Protein AF-A0A6B3HFA3-F1 (afdb_monomer_lite)

Foldseek 3Di:
DLVVVLVVLVVVLVVLLVVLVCCLVPNDPLLNVLSVQLNVLSVQLNVLSVVLSVCVVVVNPPCVVVSVVSNVVSVVSNVVSVVSSVCSVCVVVVNND

Radius of gyration: 15.76 Å; chains: 1; bounding box: 31×23×50 Å

Sequence (97 aa):
DLDEKTGRFVTLAREVHRACEIVILEGPESVAGAAEHIAGASSDLSHVMRRMAENARTGDTTGRTEDMALAAERERTLYQAVKDFRLAARRTLGKAT

Structure (mmCIF, N/CA/C/O backbone):
data_AF-A0A6B3HFA3-F1
#
_entry.id   AF-A0A6B3HFA3-F1
#
loop_
_atom_site.group_PDB
_atom_site.id
_atom_site.type_symbol
_atom_site.label_atom_id
_atom_site.label_alt_id
_atom_site.label_comp_id
_atom_site.label_asym_id
_atom_site.label_entity_id
_atom_site.label_seq_id
_atom_site.pdbx_PDB_ins_code
_atom_site.Cartn_x
_atom_site.Cartn_y
_atom_site.Cartn_z
_atom_site.occupancy
_atom_site.B_iso_or_equiv
_atom_site.auth_seq_id
_atom_site.auth_comp_id
_atom_site.auth_asym_id
_atom_site.auth_atom_id
_atom_site.pdbx_PDB_model_num
ATOM 1 N N . ASP A 1 1 ? 13.801 -14.863 -12.174 1.00 81.75 1 ASP A N 1
ATOM 2 C CA . ASP A 1 1 ? 13.317 -14.124 -13.358 1.00 81.75 1 ASP A CA 1
ATOM 3 C C . ASP A 1 1 ? 12.605 -12.827 -12.931 1.00 81.75 1 ASP A C 1
ATOM 5 O O . ASP A 1 1 ? 12.136 -12.770 -11.793 1.00 81.75 1 ASP A O 1
ATOM 9 N N . LEU A 1 2 ? 12.575 -11.769 -13.751 1.00 77.88 2 LEU A N 1
ATOM 10 C CA . LEU A 1 2 ? 11.866 -10.510 -13.438 1.00 77.88 2 LEU A CA 1
ATOM 11 C C . LEU A 1 2 ? 10.355 -10.751 -13.312 1.00 77.88 2 LEU A C 1
ATOM 13 O O . LEU A 1 2 ? 9.716 -10.219 -12.400 1.00 77.88 2 LEU A O 1
ATOM 17 N N . ASP A 1 3 ? 9.809 -11.611 -14.167 1.00 78.06 3 ASP A N 1
ATOM 18 C CA . ASP A 1 3 ? 8.386 -11.944 -14.169 1.00 78.06 3 ASP A CA 1
ATOM 19 C C . ASP A 1 3 ? 7.982 -12.726 -12.916 1.00 78.06 3 ASP A C 1
ATOM 21 O O . ASP A 1 3 ? 6.973 -12.421 -12.288 1.00 78.06 3 ASP A O 1
ATOM 25 N N . GLU A 1 4 ? 8.824 -13.650 -12.455 1.00 85.62 4 GLU A N 1
ATOM 26 C CA . GLU A 1 4 ? 8.620 -14.376 -11.196 1.00 85.62 4 GLU A CA 1
ATOM 27 C C . GLU A 1 4 ? 8.612 -13.429 -9.980 1.00 85.62 4 GLU A C 1
ATOM 29 O O . GLU A 1 4 ? 7.780 -13.553 -9.078 1.00 85.62 4 GLU A O 1
ATOM 34 N N . LYS A 1 5 ? 9.532 -12.454 -9.935 1.00 84.06 5 LYS A N 1
ATOM 35 C CA . LYS A 1 5 ? 9.573 -11.448 -8.858 1.00 84.06 5 LYS A CA 1
ATOM 36 C C . LYS A 1 5 ? 8.347 -10.534 -8.898 1.00 84.06 5 LYS A C 1
ATOM 38 O O . LYS A 1 5 ? 7.753 -10.290 -7.850 1.00 84.06 5 LYS A O 1
ATOM 43 N N . THR A 1 6 ? 7.944 -10.095 -10.088 1.00 82.38 6 THR A N 1
ATOM 44 C CA . THR A 1 6 ? 6.728 -9.294 -10.300 1.00 82.38 6 THR A CA 1
ATOM 45 C C . THR A 1 6 ? 5.477 -10.070 -9.889 1.00 82.38 6 THR A C 1
ATOM 47 O O . THR A 1 6 ? 4.637 -9.544 -9.163 1.00 82.38 6 THR A O 1
ATOM 50 N N . GLY A 1 7 ? 5.379 -11.345 -10.274 1.00 81.19 7 GLY A N 1
ATOM 51 C CA . GLY A 1 7 ? 4.280 -12.231 -9.896 1.00 81.19 7 GLY A CA 1
ATOM 52 C C . GLY A 1 7 ? 4.171 -12.400 -8.382 1.00 81.19 7 GLY A C 1
ATOM 53 O O . GLY A 1 7 ? 3.095 -12.198 -7.821 1.00 81.19 7 GLY A O 1
ATOM 54 N N . ARG A 1 8 ? 5.292 -12.671 -7.696 1.00 87.56 8 ARG A N 1
ATOM 55 C CA . ARG A 1 8 ? 5.327 -12.733 -6.222 1.00 87.56 8 ARG A CA 1
ATOM 56 C C . ARG A 1 8 ? 4.867 -11.432 -5.575 1.00 87.56 8 ARG A C 1
ATOM 58 O O . ARG A 1 8 ? 4.069 -11.472 -4.645 1.00 87.56 8 ARG A O 1
ATOM 65 N N . PHE A 1 9 ? 5.345 -10.293 -6.069 1.00 86.75 9 PHE A N 1
ATOM 66 C CA . PHE A 1 9 ? 4.946 -8.989 -5.550 1.00 86.75 9 PHE A CA 1
ATOM 67 C C . PHE A 1 9 ? 3.430 -8.760 -5.693 1.00 86.75 9 PHE A C 1
ATOM 69 O O . PHE A 1 9 ? 2.773 -8.374 -4.729 1.00 86.75 9 PHE A O 1
ATOM 76 N N . VAL A 1 10 ? 2.851 -9.059 -6.861 1.00 83.62 10 VAL A N 1
ATOM 77 C CA . VAL A 1 10 ? 1.404 -8.913 -7.099 1.00 83.62 10 VAL A CA 1
ATOM 78 C C . VAL A 1 10 ? 0.588 -9.824 -6.181 1.00 83.62 10 VAL A C 1
ATOM 80 O O . VAL A 1 10 ? -0.446 -9.398 -5.665 1.00 83.62 10 VAL A O 1
ATOM 83 N N . THR A 1 11 ? 1.038 -11.058 -5.953 1.00 88.50 11 THR A N 1
ATOM 84 C CA . THR A 1 11 ? 0.387 -11.976 -5.008 1.00 88.50 11 THR A CA 1
ATOM 85 C C . THR A 1 11 ? 0.388 -11.407 -3.592 1.00 88.50 11 THR A C 1
ATOM 87 O O . THR A 1 11 ? -0.670 -11.352 -2.968 1.00 88.50 11 THR A O 1
ATOM 90 N N . LEU A 1 12 ? 1.533 -10.906 -3.119 1.00 88.75 12 LEU A N 1
ATOM 91 C CA . LEU A 1 12 ? 1.650 -10.296 -1.792 1.00 88.75 12 LEU A CA 1
ATOM 92 C C . LEU A 1 12 ? 0.764 -9.052 -1.648 1.00 88.75 12 LEU A C 1
ATOM 94 O O . LEU A 1 12 ? 0.077 -8.905 -0.641 1.00 88.75 12 LEU A O 1
ATOM 98 N N . ALA A 1 13 ? 0.708 -8.185 -2.663 1.00 85.81 13 ALA A N 1
ATOM 99 C CA . ALA A 1 13 ? -0.177 -7.018 -2.648 1.00 85.81 13 ALA A CA 1
ATOM 100 C C . ALA A 1 13 ? -1.657 -7.424 -2.511 1.00 85.81 13 ALA A C 1
ATOM 102 O O . ALA A 1 13 ? -2.388 -6.859 -1.701 1.00 85.81 13 ALA A O 1
ATOM 103 N N . ARG A 1 14 ? -2.089 -8.472 -3.226 1.00 86.81 14 ARG A N 1
ATOM 104 C CA . ARG A 1 14 ? -3.454 -9.016 -3.103 1.00 86.81 14 ARG A CA 1
ATOM 105 C C . ARG A 1 14 ? -3.732 -9.623 -1.730 1.00 86.81 14 ARG A C 1
ATOM 107 O O . ARG A 1 14 ? -4.871 -9.603 -1.274 1.00 86.81 14 ARG A O 1
ATOM 114 N N . GLU A 1 15 ? -2.740 -10.231 -1.091 1.00 90.94 15 GLU A N 1
ATOM 115 C CA . GLU A 1 15 ? -2.875 -10.735 0.281 1.00 90.94 15 GLU A CA 1
ATOM 116 C C . GLU A 1 15 ? -3.018 -9.593 1.286 1.00 90.94 15 GLU A C 1
ATOM 118 O O . GLU A 1 15 ? -3.897 -9.661 2.142 1.00 90.94 15 GLU A O 1
ATOM 123 N N . VAL A 1 16 ? -2.241 -8.516 1.129 1.00 87.56 16 VAL A N 1
ATOM 124 C CA . VAL A 1 16 ? -2.395 -7.291 1.927 1.00 87.56 16 VAL A CA 1
ATOM 125 C C . VAL A 1 16 ? -3.795 -6.708 1.755 1.00 87.56 16 VAL A C 1
ATOM 127 O O . VAL A 1 16 ? -4.460 -6.448 2.752 1.00 87.56 16 VAL A O 1
ATOM 130 N N . HIS A 1 17 ? -4.280 -6.563 0.518 1.00 87.44 17 HIS A N 1
ATOM 131 C CA . HIS A 1 17 ? -5.631 -6.052 0.257 1.00 87.44 17 HIS A CA 1
ATOM 132 C C . HIS A 1 17 ? -6.717 -6.911 0.904 1.00 87.44 17 HIS A C 1
ATOM 134 O O . HIS A 1 17 ? -7.578 -6.365 1.585 1.00 87.44 17 HIS A O 1
ATOM 140 N N . ARG A 1 18 ? -6.629 -8.242 0.791 1.00 88.69 18 ARG A N 1
ATOM 141 C CA . ARG A 1 18 ? -7.579 -9.160 1.443 1.00 88.69 18 ARG A CA 1
ATOM 142 C C . ARG A 1 18 ? -7.540 -9.074 2.968 1.00 88.69 18 ARG A C 1
ATOM 144 O O . ARG A 1 18 ? -8.582 -9.110 3.612 1.00 88.69 18 ARG A O 1
ATOM 151 N N . ALA A 1 19 ? -6.351 -8.956 3.556 1.00 87.56 19 ALA A N 1
ATOM 152 C CA . ALA A 1 19 ? -6.219 -8.784 4.999 1.00 87.56 19 ALA A CA 1
ATOM 153 C C . ALA A 1 19 ? -6.814 -7.445 5.462 1.00 87.56 19 ALA A C 1
ATOM 155 O O . ALA A 1 19 ? -7.508 -7.402 6.477 1.00 87.56 19 ALA A O 1
ATOM 156 N N . CYS A 1 20 ? -6.578 -6.368 4.706 1.00 88.81 20 CYS A N 1
ATOM 157 C CA . CYS A 1 20 ? -7.173 -5.064 4.971 1.00 88.81 20 CYS A CA 1
ATOM 158 C C . CYS A 1 20 ? -8.699 -5.102 4.858 1.00 88.81 20 CYS A C 1
ATOM 160 O O . CYS A 1 20 ? -9.348 -4.597 5.761 1.00 88.81 20 CYS A O 1
ATOM 162 N N . GLU A 1 21 ? -9.274 -5.730 3.827 1.00 91.00 21 GLU A N 1
ATOM 163 C CA . GLU A 1 21 ? -10.734 -5.840 3.659 1.00 91.00 21 GLU A CA 1
ATOM 164 C C . GLU A 1 21 ? -11.424 -6.410 4.902 1.00 91.00 21 GLU A C 1
ATOM 166 O O . GLU A 1 21 ? -12.406 -5.841 5.367 1.00 91.00 21 GLU A O 1
ATOM 171 N N . ILE A 1 22 ? -10.881 -7.481 5.489 1.00 88.50 22 ILE A N 1
ATOM 172 C CA . ILE A 1 22 ? -11.442 -8.078 6.712 1.00 88.50 22 ILE A CA 1
ATOM 173 C C . ILE A 1 22 ? -11.469 -7.053 7.851 1.00 88.50 22 ILE A C 1
ATOM 175 O O . ILE A 1 22 ? -12.468 -6.919 8.551 1.00 88.50 22 ILE A O 1
ATOM 179 N N . VAL A 1 23 ? -10.374 -6.316 8.043 1.00 88.44 23 VAL A N 1
ATOM 180 C CA . VAL A 1 23 ? -10.269 -5.331 9.127 1.00 88.44 23 VAL A CA 1
ATOM 181 C C . VAL A 1 23 ? -11.104 -4.080 8.847 1.00 88.44 23 VAL A C 1
ATOM 183 O O . VAL A 1 23 ? -11.600 -3.468 9.785 1.00 88.44 23 VAL A O 1
ATOM 186 N N . ILE A 1 24 ? -11.279 -3.705 7.583 1.00 88.06 24 ILE A N 1
ATOM 187 C CA . ILE A 1 24 ? -12.131 -2.584 7.177 1.00 88.06 24 ILE A CA 1
ATOM 188 C C . ILE A 1 24 ? -13.604 -2.907 7.456 1.00 88.06 24 ILE A C 1
ATOM 190 O O . ILE A 1 24 ? -14.324 -2.053 7.958 1.00 88.06 24 ILE A O 1
ATOM 194 N N . LEU A 1 25 ? -14.044 -4.134 7.160 1.00 90.56 25 LEU A N 1
ATOM 195 C CA . LEU A 1 25 ? -15.443 -4.542 7.317 1.00 90.56 25 LEU A CA 1
ATOM 196 C C . LEU A 1 25 ? -15.819 -4.874 8.765 1.00 90.56 25 LEU A C 1
ATOM 198 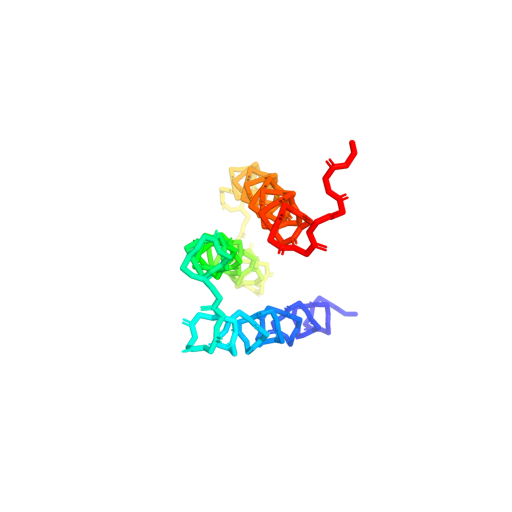O O . LEU A 1 25 ? -16.905 -4.520 9.212 1.00 90.56 25 LEU A O 1
ATOM 202 N N . GLU A 1 26 ? -14.929 -5.547 9.494 1.00 90.62 26 GLU A N 1
ATOM 203 C CA . GLU A 1 26 ? -15.251 -6.151 10.797 1.00 90.62 26 GLU A CA 1
ATOM 204 C C . GLU A 1 26 ? -14.483 -5.511 11.964 1.00 90.62 26 GLU A C 1
ATOM 206 O O . GLU A 1 26 ? -14.683 -5.851 13.133 1.00 90.62 26 GLU A O 1
ATOM 211 N N . GLY A 1 27 ? -13.529 -4.629 11.662 1.00 89.31 27 GLY A N 1
ATOM 212 C CA . GLY A 1 27 ? -12.628 -4.061 12.649 1.00 89.31 27 GLY A CA 1
ATOM 213 C C . GLY A 1 27 ? -13.186 -2.821 13.351 1.00 89.31 27 GLY A C 1
ATOM 214 O O . GLY A 1 27 ? -14.093 -2.150 12.863 1.00 89.31 27 GLY A O 1
ATOM 215 N N . PRO A 1 28 ? -12.599 -2.455 14.501 1.00 91.81 28 PRO A N 1
ATOM 216 C CA . PRO A 1 28 ? -12.854 -1.166 15.136 1.00 91.81 28 PRO A CA 1
ATOM 217 C C . PRO A 1 28 ? -12.510 -0.012 14.185 1.00 91.81 28 PRO A C 1
ATOM 219 O O . PRO A 1 28 ? -11.472 -0.064 13.526 1.00 91.81 28 PRO A O 1
ATOM 222 N N . GLU A 1 29 ? -13.312 1.056 14.179 1.00 89.44 29 GLU A N 1
ATOM 223 C CA . GLU A 1 29 ? -13.178 2.203 13.257 1.00 89.44 29 GLU A CA 1
ATOM 224 C C . GLU A 1 29 ? -11.751 2.782 13.211 1.00 89.44 29 GLU A C 1
ATOM 226 O O . GLU A 1 29 ? -11.195 3.036 12.143 1.00 89.44 29 GLU A O 1
ATOM 231 N N . SER A 1 30 ? -11.100 2.898 14.374 1.00 86.06 30 SER A N 1
ATOM 232 C CA . SER A 1 30 ? -9.720 3.388 14.493 1.00 86.06 30 SER A CA 1
ATOM 233 C C . SER A 1 30 ? -8.681 2.511 13.783 1.00 86.06 30 SER A C 1
ATOM 235 O O . SER A 1 30 ? -7.617 2.997 13.398 1.00 86.06 30 SER A O 1
ATOM 237 N N . VAL A 1 31 ? -8.968 1.219 13.625 1.00 92.38 31 VAL A N 1
ATOM 238 C CA . VAL A 1 31 ? -8.112 0.238 12.950 1.00 92.38 31 VAL A CA 1
ATOM 239 C C . VAL A 1 31 ? -8.517 0.100 11.479 1.00 92.38 31 VAL A C 1
ATOM 241 O O . VAL A 1 31 ? -7.635 -0.026 10.631 1.00 92.38 31 VAL A O 1
ATOM 244 N N . ALA A 1 32 ? -9.815 0.192 11.172 1.00 92.69 32 ALA A N 1
ATOM 245 C CA . ALA A 1 32 ? -10.351 0.188 9.813 1.00 92.69 32 ALA A CA 1
ATOM 246 C C . ALA A 1 32 ? -9.775 1.341 8.975 1.00 92.69 32 ALA A C 1
ATOM 248 O O . ALA A 1 32 ? -9.176 1.087 7.933 1.00 92.69 32 ALA A O 1
ATOM 249 N N . GLY A 1 33 ? -9.807 2.583 9.477 1.00 90.69 33 GLY A N 1
ATOM 250 C CA . GLY A 1 33 ? -9.221 3.725 8.758 1.00 90.69 33 GLY A CA 1
ATOM 251 C C . GLY A 1 33 ? -7.713 3.571 8.507 1.00 90.69 33 GLY A C 1
ATOM 252 O O . GLY A 1 33 ? -7.203 3.885 7.433 1.00 90.69 33 GLY A O 1
ATOM 253 N N . ALA A 1 34 ? -6.976 2.989 9.459 1.00 93.31 34 ALA A N 1
ATOM 254 C CA . ALA A 1 34 ? -5.559 2.692 9.252 1.00 93.31 34 ALA A CA 1
ATOM 255 C C . ALA A 1 34 ? -5.331 1.559 8.226 1.00 93.31 34 ALA A C 1
ATOM 257 O O . ALA A 1 34 ? -4.330 1.570 7.506 1.00 93.31 34 ALA A O 1
ATOM 258 N N . ALA A 1 35 ? -6.249 0.592 8.128 1.00 93.69 35 ALA A N 1
ATOM 259 C CA . ALA A 1 35 ? -6.210 -0.467 7.121 1.00 93.69 35 ALA A CA 1
ATOM 260 C C . ALA A 1 35 ? -6.518 0.061 5.708 1.00 93.69 35 ALA A C 1
ATOM 262 O O . ALA A 1 35 ? -5.875 -0.378 4.751 1.00 93.69 35 ALA A O 1
ATOM 263 N N . GLU A 1 36 ? -7.422 1.037 5.571 1.00 93.19 36 GLU A N 1
ATOM 264 C CA . GLU A 1 36 ? -7.679 1.739 4.303 1.00 93.19 36 GLU A CA 1
ATOM 265 C C . GLU A 1 36 ? -6.416 2.436 3.787 1.00 93.19 36 GLU A C 1
ATOM 267 O O . GLU A 1 36 ? -6.064 2.313 2.611 1.00 93.19 36 GLU A O 1
ATOM 272 N N . HIS A 1 37 ? -5.668 3.095 4.678 1.00 95.19 37 HIS A N 1
ATOM 273 C CA . HIS A 1 37 ? -4.410 3.753 4.320 1.00 95.19 37 HIS A CA 1
ATOM 274 C C . HIS A 1 37 ? -3.356 2.7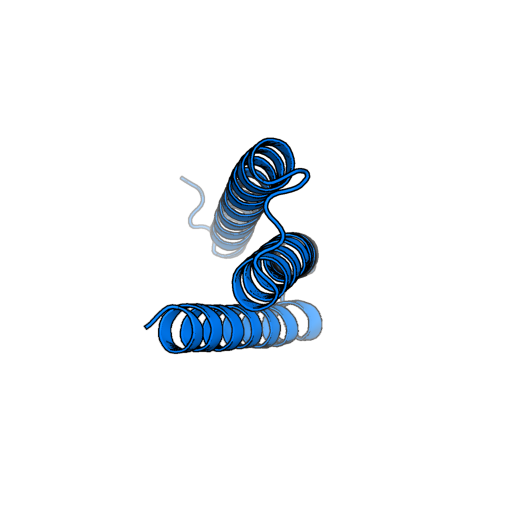53 3.815 1.00 95.19 37 HIS A C 1
ATOM 276 O O . HIS A 1 37 ? -2.642 3.044 2.853 1.00 95.19 3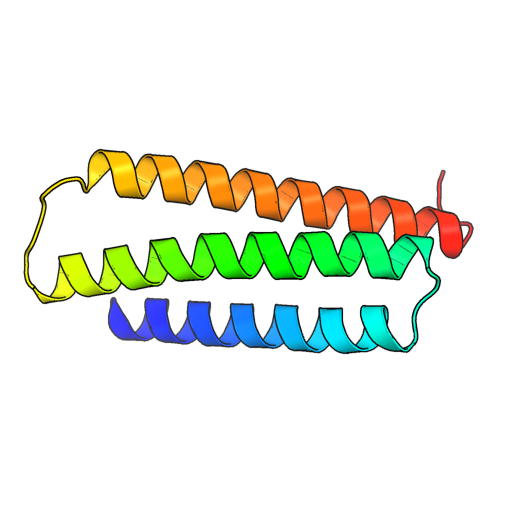7 HIS A O 1
ATOM 282 N N . ILE A 1 38 ? -3.274 1.557 4.415 1.00 95.81 38 ILE A N 1
ATOM 283 C CA . ILE A 1 38 ? -2.413 0.474 3.908 1.00 95.81 38 ILE A CA 1
ATOM 284 C C . ILE A 1 38 ? -2.864 0.043 2.512 1.00 95.81 38 ILE A C 1
ATOM 286 O O . ILE A 1 38 ? -2.024 -0.096 1.621 1.00 95.81 38 ILE A O 1
ATOM 290 N N . ALA A 1 39 ? -4.165 -0.178 2.310 1.00 93.06 39 ALA A N 1
ATOM 291 C CA . ALA A 1 39 ? -4.693 -0.645 1.033 1.00 93.06 39 ALA A CA 1
ATOM 292 C C . ALA A 1 39 ? -4.392 0.352 -0.099 1.00 93.06 39 ALA A C 1
ATOM 294 O O . ALA A 1 39 ? -3.901 -0.055 -1.159 1.00 93.06 39 ALA A O 1
ATOM 295 N N . GLY A 1 40 ? -4.589 1.650 0.163 1.00 94.00 40 GLY A N 1
ATOM 296 C CA . GLY A 1 40 ? -4.227 2.736 -0.747 1.00 94.00 40 GLY A CA 1
ATOM 297 C C . GLY A 1 40 ? -2.728 2.771 -1.051 1.00 94.00 40 GLY A C 1
ATOM 298 O O . GLY A 1 40 ? -2.331 2.671 -2.211 1.00 94.00 40 GLY A O 1
ATOM 299 N N . ALA A 1 41 ? -1.876 2.801 -0.021 1.00 95.38 41 ALA A N 1
ATOM 300 C CA . ALA A 1 41 ? -0.423 2.847 -0.202 1.00 95.38 41 ALA A CA 1
ATOM 301 C C . ALA A 1 41 ? 0.136 1.604 -0.928 1.00 95.38 41 ALA A C 1
ATOM 303 O O . ALA A 1 41 ? 1.060 1.704 -1.738 1.00 95.38 41 ALA A O 1
ATOM 304 N N . SER A 1 42 ? -0.441 0.426 -0.673 1.00 94.06 42 SER A N 1
ATOM 305 C CA . SER A 1 42 ? -0.086 -0.819 -1.361 1.00 94.06 42 SER A CA 1
ATOM 306 C C . SER A 1 42 ? -0.498 -0.791 -2.836 1.00 94.06 42 SER A C 1
ATOM 308 O O . SER A 1 42 ? 0.264 -1.242 -3.698 1.00 94.06 42 SER A O 1
ATOM 310 N N . SER A 1 43 ? -1.671 -0.225 -3.142 1.00 91.75 43 SER A N 1
ATOM 311 C CA . SER A 1 43 ? -2.142 -0.030 -4.517 1.00 91.75 43 SER A CA 1
ATOM 312 C C . SER A 1 43 ? -1.216 0.908 -5.296 1.00 91.75 43 SER A C 1
ATOM 314 O O . SER A 1 43 ? -0.764 0.553 -6.388 1.00 91.75 43 SER A O 1
ATOM 316 N N . ASP A 1 44 ? -0.844 2.046 -4.701 1.00 94.19 44 ASP A N 1
ATOM 317 C CA . ASP A 1 44 ? 0.073 3.018 -5.304 1.00 94.19 44 ASP A CA 1
ATOM 318 C C . ASP A 1 44 ? 1.428 2.392 -5.652 1.00 94.19 44 ASP A C 1
ATOM 320 O O . ASP A 1 44 ? 1.899 2.498 -6.788 1.00 94.19 44 ASP A O 1
ATOM 324 N N . LEU A 1 45 ? 2.053 1.696 -4.693 1.00 94.31 45 LEU A N 1
ATOM 325 C CA . LEU A 1 45 ? 3.323 1.011 -4.935 1.00 94.31 45 LEU A CA 1
ATOM 326 C C . LEU A 1 45 ? 3.171 -0.049 -6.033 1.00 94.31 45 LEU A C 1
ATOM 328 O O . LEU A 1 45 ? 4.024 -0.167 -6.914 1.00 94.31 45 LEU A O 1
ATOM 332 N N . SER A 1 46 ? 2.063 -0.791 -6.024 1.00 90.94 46 SER A N 1
ATOM 333 C CA . SER A 1 46 ? 1.804 -1.822 -7.027 1.00 90.94 46 SER A CA 1
ATOM 334 C C . SER A 1 46 ? 1.652 -1.269 -8.436 1.00 90.94 46 SER A C 1
ATOM 336 O O . SER A 1 46 ? 2.094 -1.910 -9.393 1.00 90.94 46 SER A O 1
ATOM 338 N N . HIS A 1 47 ? 1.059 -0.085 -8.576 1.00 91.69 47 HIS A N 1
ATOM 339 C CA . HIS A 1 47 ? 0.947 0.601 -9.855 1.00 91.69 47 HIS A CA 1
ATOM 340 C C . HIS A 1 47 ? 2.330 0.973 -10.412 1.00 91.69 47 HIS A C 1
ATOM 342 O O . HIS A 1 47 ? 2.629 0.676 -11.570 1.00 91.69 47 HIS A O 1
ATOM 348 N N . VAL A 1 48 ? 3.205 1.542 -9.574 1.00 93.19 48 VAL A N 1
ATOM 349 C CA . VAL A 1 48 ? 4.577 1.908 -9.969 1.00 93.19 48 VAL A CA 1
ATOM 350 C C . VAL A 1 48 ? 5.385 0.670 -10.361 1.00 93.19 48 VAL A C 1
ATOM 352 O O . VAL A 1 48 ? 5.973 0.634 -11.439 1.00 93.19 48 VAL A O 1
ATOM 355 N N . MET A 1 49 ? 5.351 -0.385 -9.542 1.00 90.19 49 MET A N 1
ATOM 356 C CA . MET A 1 49 ? 6.081 -1.628 -9.818 1.00 90.19 49 MET A CA 1
ATOM 357 C C . MET A 1 49 ? 5.610 -2.302 -11.113 1.00 90.19 49 MET A C 1
ATOM 359 O O . MET A 1 49 ? 6.425 -2.830 -11.870 1.00 90.19 49 MET A O 1
ATOM 363 N N . ARG A 1 50 ? 4.302 -2.257 -11.405 1.00 89.19 50 ARG A N 1
ATOM 364 C CA . ARG A 1 50 ? 3.749 -2.782 -12.660 1.00 89.19 50 ARG A CA 1
ATOM 365 C C . ARG A 1 50 ? 4.253 -1.999 -13.869 1.00 89.19 50 ARG A C 1
ATOM 367 O O . ARG A 1 50 ? 4.689 -2.630 -14.828 1.00 89.19 50 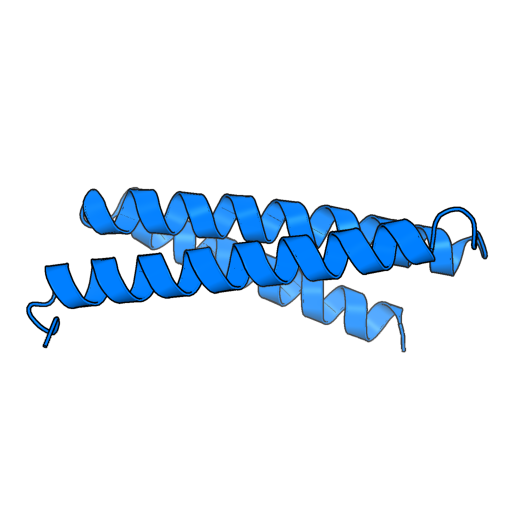ARG A O 1
ATOM 374 N N . ARG A 1 51 ? 4.233 -0.663 -13.799 1.00 90.62 51 ARG A N 1
ATOM 375 C CA . ARG A 1 51 ? 4.762 0.210 -14.857 1.00 90.62 51 ARG A CA 1
ATOM 376 C C . ARG A 1 51 ? 6.242 -0.061 -15.107 1.00 90.62 51 ARG A C 1
ATOM 378 O O . ARG A 1 51 ? 6.637 -0.285 -16.241 1.00 90.62 51 ARG A O 1
ATOM 385 N N . MET A 1 52 ? 7.047 -0.136 -14.049 1.00 91.12 52 MET A N 1
ATOM 386 C CA . MET A 1 52 ? 8.477 -0.439 -14.165 1.00 91.12 52 MET A CA 1
ATOM 387 C C . MET A 1 52 ? 8.742 -1.802 -14.810 1.00 91.12 52 MET A C 1
ATOM 389 O O . MET A 1 52 ? 9.660 -1.934 -15.615 1.00 91.12 52 MET A O 1
ATOM 393 N N . ALA A 1 53 ? 7.944 -2.820 -14.471 1.00 89.81 53 ALA A N 1
ATOM 394 C CA . ALA A 1 53 ? 8.046 -4.134 -15.097 1.00 89.81 53 ALA A CA 1
ATOM 395 C C . ALA A 1 53 ? 7.653 -4.097 -16.583 1.00 89.81 53 ALA A C 1
ATOM 397 O O . ALA A 1 53 ? 8.264 -4.785 -17.395 1.00 89.81 53 ALA A O 1
ATOM 398 N N . GLU A 1 54 ? 6.654 -3.295 -16.952 1.00 90.25 54 GLU A N 1
ATOM 399 C CA . GLU A 1 54 ? 6.249 -3.097 -18.345 1.00 90.25 54 GLU A CA 1
ATOM 400 C C . GLU A 1 54 ? 7.318 -2.370 -19.163 1.00 90.25 54 GLU A C 1
ATOM 402 O O . GLU A 1 54 ? 7.723 -2.888 -20.201 1.00 90.25 54 GLU A O 1
ATOM 407 N N . ASN A 1 55 ? 7.864 -1.273 -18.636 1.00 90.88 55 ASN A N 1
ATOM 408 C CA . ASN A 1 55 ? 8.981 -0.543 -19.239 1.00 90.88 55 ASN A CA 1
ATOM 409 C C . ASN A 1 55 ? 10.205 -1.458 -19.424 1.00 90.88 55 ASN A C 1
ATOM 411 O O . ASN A 1 55 ? 10.823 -1.499 -20.486 1.00 90.88 55 ASN A O 1
ATOM 415 N N . ALA A 1 56 ? 10.519 -2.283 -18.420 1.00 88.06 56 ALA A N 1
ATOM 416 C CA . ALA A 1 56 ? 11.604 -3.255 -18.519 1.00 88.06 56 ALA A CA 1
ATOM 417 C C . ALA A 1 56 ? 11.365 -4.318 -19.608 1.00 88.06 56 ALA A C 1
ATOM 419 O O . ALA A 1 56 ? 12.323 -4.734 -20.257 1.00 88.06 56 ALA A O 1
ATOM 420 N N . ARG A 1 57 ? 10.112 -4.744 -19.832 1.00 87.88 57 ARG A N 1
ATOM 421 C CA . ARG A 1 57 ? 9.756 -5.695 -20.901 1.00 87.88 57 ARG A CA 1
ATOM 422 C C . ARG A 1 57 ? 9.868 -5.086 -22.295 1.00 87.88 57 ARG A C 1
ATOM 424 O O . ARG A 1 57 ? 10.289 -5.780 -23.214 1.00 87.88 57 ARG A O 1
ATOM 431 N N . THR A 1 58 ? 9.494 -3.820 -22.464 1.00 92.50 58 THR A N 1
ATOM 432 C CA . THR A 1 58 ? 9.592 -3.118 -23.755 1.00 92.50 58 THR A CA 1
ATOM 433 C C . THR A 1 58 ? 10.999 -2.591 -24.041 1.00 92.50 58 THR A C 1
ATOM 435 O O . THR A 1 58 ? 11.257 -2.104 -25.139 1.00 92.50 58 THR A O 1
ATOM 438 N N . GLY A 1 59 ? 11.919 -2.702 -23.075 1.00 88.81 59 GLY A N 1
ATOM 439 C CA . GLY A 1 59 ? 13.257 -2.122 -23.161 1.00 88.81 59 GLY A CA 1
ATOM 440 C C . GLY A 1 59 ? 13.263 -0.599 -23.017 1.00 88.81 59 GLY A C 1
ATOM 441 O O . GLY A 1 59 ? 14.289 0.026 -23.280 1.00 88.81 59 GLY A O 1
ATOM 442 N N . ASP A 1 60 ? 12.146 0.001 -22.598 1.00 89.75 60 ASP A N 1
ATOM 443 C CA . ASP A 1 60 ? 12.056 1.434 -22.362 1.00 89.75 60 ASP A CA 1
ATOM 444 C C . ASP A 1 60 ? 12.778 1.798 -21.061 1.00 89.75 60 ASP A C 1
ATOM 446 O O . ASP A 1 60 ? 12.414 1.384 -19.957 1.00 89.75 60 ASP A O 1
ATOM 450 N N . THR A 1 61 ? 13.851 2.572 -21.194 1.00 87.50 61 THR A N 1
ATOM 451 C CA . THR A 1 61 ? 14.628 3.079 -20.058 1.00 87.50 61 THR A CA 1
ATOM 452 C C . THR A 1 61 ? 14.277 4.518 -19.694 1.00 87.50 61 THR A C 1
ATOM 454 O O . THR A 1 61 ? 14.862 5.067 -18.755 1.00 87.50 61 THR A O 1
ATOM 457 N N . THR A 1 62 ? 13.358 5.145 -20.429 1.00 90.12 62 THR A N 1
ATOM 458 C CA . THR A 1 62 ? 12.921 6.522 -20.192 1.00 90.12 62 THR A CA 1
ATOM 459 C C . THR A 1 62 ? 12.315 6.632 -18.796 1.00 90.12 62 THR A C 1
ATOM 461 O O . THR A 1 62 ? 11.539 5.781 -18.375 1.00 90.12 62 THR A O 1
ATOM 464 N N . GLY A 1 63 ? 12.715 7.649 -18.029 1.00 87.00 63 GLY A N 1
ATOM 465 C CA . GLY A 1 63 ? 12.161 7.885 -16.690 1.00 87.00 63 GLY A CA 1
ATOM 466 C C . GLY A 1 63 ? 12.525 6.834 -15.631 1.00 87.00 63 GLY A C 1
ATOM 467 O O . GLY A 1 63 ? 12.038 6.919 -14.508 1.00 87.00 63 GLY A O 1
ATOM 468 N N . ARG A 1 64 ? 13.420 5.872 -15.911 1.00 90.56 64 ARG A N 1
ATOM 469 C CA . ARG A 1 64 ? 13.772 4.795 -14.961 1.00 90.56 64 ARG A CA 1
ATOM 470 C C . ARG A 1 64 ? 14.216 5.311 -13.588 1.00 90.56 64 ARG A C 1
ATOM 472 O O . ARG A 1 64 ? 13.878 4.715 -12.569 1.00 90.56 64 ARG A O 1
ATOM 479 N N . THR A 1 65 ? 14.989 6.394 -13.546 1.00 93.75 65 THR A N 1
ATOM 480 C CA . THR A 1 65 ? 15.445 7.001 -12.284 1.00 93.75 65 THR A CA 1
ATOM 481 C C . THR A 1 65 ? 14.286 7.600 -11.488 1.00 93.75 65 THR A C 1
ATOM 483 O O . THR A 1 65 ? 14.232 7.432 -10.273 1.00 93.75 65 THR A O 1
ATOM 486 N N . GLU A 1 66 ? 13.345 8.253 -12.168 1.00 95.12 66 GLU A N 1
ATOM 487 C CA . GLU A 1 66 ? 12.150 8.848 -11.560 1.00 95.12 66 GLU A CA 1
ATOM 488 C C . GLU A 1 66 ? 11.212 7.759 -11.036 1.00 95.12 66 GLU A C 1
ATOM 490 O O . GLU A 1 66 ? 10.749 7.835 -9.901 1.00 95.12 66 GLU A O 1
ATOM 495 N N . ASP A 1 67 ? 11.013 6.696 -11.817 1.00 93.94 67 ASP A N 1
ATOM 496 C CA . ASP A 1 67 ? 10.253 5.515 -11.417 1.00 93.94 67 ASP A CA 1
ATOM 497 C C . ASP A 1 67 ? 10.843 4.841 -10.171 1.00 93.94 67 ASP A C 1
ATOM 499 O O . ASP A 1 67 ? 10.110 4.505 -9.241 1.00 93.94 67 ASP A O 1
ATOM 503 N N . MET A 1 68 ? 12.170 4.679 -10.113 1.00 94.75 68 MET A N 1
ATOM 504 C CA . MET A 1 68 ? 12.846 4.125 -8.934 1.00 94.75 68 MET A CA 1
ATOM 505 C C . MET A 1 68 ? 12.695 5.027 -7.704 1.00 94.75 68 MET A C 1
ATOM 507 O O . MET A 1 68 ? 12.460 4.526 -6.604 1.00 94.75 68 MET A O 1
ATOM 511 N N . ALA A 1 69 ? 12.817 6.346 -7.874 1.00 97.44 69 ALA A N 1
ATOM 512 C CA . ALA A 1 69 ? 12.626 7.298 -6.783 1.00 97.44 69 ALA A CA 1
ATOM 513 C C . ALA A 1 69 ? 11.182 7.263 -6.258 1.00 97.44 69 ALA A C 1
ATOM 515 O O . ALA A 1 69 ? 10.969 7.193 -5.047 1.00 97.44 69 ALA A O 1
ATOM 516 N N . LEU A 1 70 ? 10.202 7.223 -7.164 1.00 97.25 70 LEU A N 1
ATOM 517 C CA . LEU A 1 70 ? 8.789 7.121 -6.823 1.00 97.25 70 LEU A CA 1
ATOM 518 C C . LEU A 1 70 ? 8.468 5.787 -6.137 1.00 97.25 70 LEU A C 1
ATOM 520 O O . LEU A 1 70 ? 7.742 5.774 -5.148 1.00 97.25 70 LEU A O 1
ATOM 524 N N . ALA A 1 71 ? 9.028 4.667 -6.602 1.00 95.75 71 ALA A N 1
ATOM 525 C CA . ALA A 1 71 ? 8.853 3.371 -5.947 1.00 95.75 71 ALA A CA 1
ATOM 526 C C . ALA A 1 71 ? 9.373 3.401 -4.501 1.00 95.75 71 ALA A C 1
ATOM 528 O O . ALA A 1 71 ? 8.668 2.978 -3.585 1.00 95.75 71 ALA A O 1
ATOM 529 N N . ALA A 1 72 ? 10.561 3.974 -4.281 1.00 96.75 72 ALA A N 1
ATOM 530 C CA . ALA A 1 72 ? 11.133 4.126 -2.946 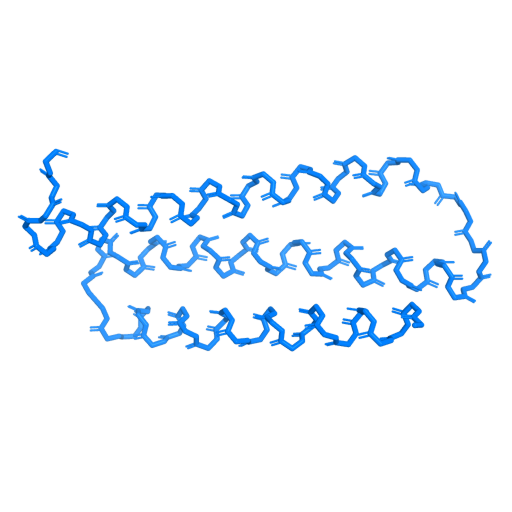1.00 96.75 72 ALA A CA 1
ATOM 531 C C . ALA A 1 72 ? 10.285 5.041 -2.044 1.00 96.75 72 ALA A C 1
ATOM 533 O O . ALA A 1 72 ? 10.148 4.787 -0.847 1.00 96.75 72 ALA A O 1
ATOM 534 N N . GLU A 1 73 ? 9.694 6.101 -2.596 1.00 98.00 73 GLU A N 1
ATOM 535 C CA . GLU A 1 73 ? 8.753 6.958 -1.873 1.00 98.00 73 GLU A CA 1
ATOM 536 C C . GLU A 1 73 ? 7.488 6.186 -1.467 1.00 98.00 73 GLU A C 1
ATOM 538 O O . GLU A 1 73 ? 7.110 6.197 -0.295 1.00 98.00 73 GLU A O 1
ATOM 543 N N . ARG A 1 74 ? 6.861 5.455 -2.399 1.00 97.38 74 ARG A N 1
ATOM 544 C CA . ARG A 1 74 ? 5.647 4.669 -2.115 1.00 97.38 74 ARG A CA 1
ATOM 545 C C . ARG A 1 74 ? 5.901 3.527 -1.140 1.00 97.38 74 ARG A C 1
ATOM 547 O O . ARG A 1 74 ? 5.047 3.254 -0.301 1.00 97.38 74 ARG A O 1
ATOM 554 N N . GLU A 1 75 ? 7.081 2.919 -1.178 1.00 95.81 75 GLU A N 1
ATOM 555 C CA . GLU A 1 75 ? 7.501 1.935 -0.181 1.00 95.81 75 GLU A CA 1
ATOM 556 C C . GLU A 1 75 ? 7.580 2.551 1.224 1.00 95.81 75 GLU A C 1
ATOM 558 O O . GLU A 1 75 ? 7.053 1.976 2.179 1.00 95.81 75 GLU A O 1
ATOM 563 N N . ARG A 1 76 ? 8.161 3.751 1.364 1.00 97.56 76 ARG A N 1
ATOM 564 C CA . ARG A 1 76 ? 8.193 4.470 2.651 1.00 97.56 76 ARG A CA 1
ATOM 565 C C . ARG A 1 76 ? 6.790 4.810 3.145 1.00 97.56 76 ARG A C 1
ATOM 567 O O . ARG A 1 76 ? 6.518 4.637 4.332 1.00 97.56 76 ARG A O 1
ATOM 574 N N . THR A 1 77 ? 5.905 5.250 2.254 1.00 97.75 77 THR A N 1
ATOM 575 C CA . THR A 1 77 ? 4.504 5.548 2.586 1.00 97.75 77 THR A CA 1
ATOM 576 C C . THR A 1 77 ? 3.767 4.301 3.068 1.00 97.75 77 THR A C 1
ATOM 578 O O . THR A 1 77 ? 3.134 4.335 4.121 1.00 97.75 77 THR A O 1
ATOM 581 N N . LEU A 1 78 ? 3.909 3.174 2.362 1.00 95.88 78 LEU A N 1
ATOM 582 C CA . LEU A 1 78 ? 3.336 1.894 2.782 1.00 95.88 78 LEU A CA 1
ATOM 583 C C . LEU A 1 78 ? 3.881 1.461 4.147 1.00 95.88 78 LEU A C 1
ATOM 585 O O . LEU A 1 78 ? 3.123 1.047 5.023 1.00 95.88 78 LEU A O 1
ATOM 589 N N . TYR A 1 79 ? 5.187 1.602 4.359 1.00 95.62 79 TYR A N 1
ATOM 590 C CA . TYR A 1 79 ? 5.812 1.280 5.634 1.00 95.62 79 TYR A CA 1
ATOM 591 C C . TYR A 1 79 ? 5.281 2.145 6.787 1.00 95.62 79 TYR A C 1
ATOM 593 O O . TYR A 1 79 ? 5.032 1.628 7.881 1.00 95.62 79 TYR A O 1
ATOM 601 N N . GLN A 1 80 ? 5.068 3.441 6.551 1.00 97.94 80 GLN A N 1
ATOM 602 C CA . GLN A 1 80 ? 4.480 4.335 7.544 1.00 97.94 80 GLN A CA 1
ATOM 603 C C . GLN A 1 80 ? 3.020 3.963 7.845 1.00 97.94 80 GLN A C 1
ATOM 605 O O . GLN A 1 80 ? 2.672 3.815 9.014 1.00 97.94 80 GLN A O 1
ATOM 610 N N . ALA A 1 81 ? 2.207 3.679 6.823 1.00 96.75 81 ALA A N 1
ATOM 611 C CA . ALA A 1 81 ? 0.829 3.220 7.009 1.00 96.75 81 ALA A CA 1
ATOM 612 C C . ALA A 1 81 ? 0.757 1.928 7.847 1.00 96.75 81 ALA A C 1
ATOM 614 O O . ALA A 1 81 ? -0.056 1.811 8.764 1.00 96.75 81 ALA A O 1
ATOM 615 N N . VAL A 1 82 ? 1.668 0.976 7.607 1.00 95.12 82 VAL A N 1
ATOM 616 C CA . VAL A 1 82 ? 1.775 -0.254 8.411 1.00 95.12 82 VAL A CA 1
ATOM 617 C C . VAL A 1 82 ? 2.148 0.047 9.866 1.00 95.12 82 VAL A C 1
ATOM 619 O O . VAL A 1 82 ? 1.626 -0.596 10.780 1.00 95.12 82 VAL A O 1
ATOM 622 N N . LYS A 1 83 ? 3.041 1.009 10.122 1.00 96.06 83 LYS A N 1
ATOM 623 C CA . LYS A 1 83 ? 3.368 1.430 11.494 1.00 96.06 83 LYS A CA 1
ATOM 624 C C . LYS A 1 83 ? 2.157 2.020 12.206 1.00 96.06 83 LYS A C 1
ATOM 626 O O . LYS A 1 83 ? 1.886 1.626 13.342 1.00 96.06 83 LYS A O 1
ATOM 631 N N . ASP A 1 84 ? 1.433 2.908 11.538 1.00 95.38 84 ASP A N 1
ATOM 632 C CA . ASP A 1 84 ? 0.276 3.596 12.108 1.00 95.38 84 ASP A CA 1
ATOM 633 C C . ASP A 1 84 ? -0.854 2.606 12.409 1.00 95.38 84 ASP A C 1
ATOM 635 O O . ASP A 1 84 ? -1.405 2.607 13.511 1.00 95.38 84 ASP A O 1
ATOM 639 N N . PHE A 1 85 ? -1.099 1.658 11.502 1.00 94.38 85 PHE A N 1
ATOM 640 C CA . PHE A 1 85 ? -2.001 0.532 11.736 1.00 94.38 85 PHE A CA 1
ATOM 641 C C . PHE A 1 85 ? -1.599 -0.301 12.952 1.00 94.38 85 PHE A C 1
ATOM 643 O O . PHE A 1 85 ? -2.428 -0.590 13.815 1.00 94.38 85 PHE A O 1
ATOM 650 N N . ARG A 1 86 ? -0.318 -0.678 13.071 1.00 93.44 86 ARG A N 1
ATOM 651 C CA . ARG A 1 86 ? 0.161 -1.459 14.223 1.00 93.44 86 ARG A CA 1
ATOM 652 C C . ARG A 1 86 ? -0.019 -0.694 15.530 1.00 93.44 86 ARG A C 1
ATOM 654 O O . ARG A 1 86 ? -0.331 -1.314 16.546 1.00 93.44 86 ARG A O 1
ATOM 661 N N . LEU A 1 87 ? 0.179 0.621 15.518 1.00 94.25 87 LEU A N 1
ATOM 662 C CA . LEU A 1 87 ? -0.049 1.475 16.677 1.00 94.25 87 LEU A CA 1
ATOM 663 C C . LEU A 1 87 ? -1.539 1.544 17.037 1.00 94.25 87 LEU A C 1
ATOM 665 O O . LEU A 1 87 ? -1.879 1.348 18.203 1.00 94.25 87 LEU A O 1
ATOM 669 N N . ALA A 1 88 ? -2.419 1.758 16.055 1.00 92.69 88 ALA A N 1
ATOM 670 C CA . ALA A 1 88 ? -3.868 1.758 16.248 1.00 92.69 88 ALA A CA 1
ATOM 671 C C . ALA A 1 88 ? -4.354 0.416 16.815 1.00 92.69 88 ALA A C 1
ATOM 673 O O . ALA A 1 88 ? -4.996 0.382 17.863 1.00 92.69 88 ALA A O 1
ATOM 674 N N . ALA A 1 89 ? -3.941 -0.699 16.209 1.00 90.81 89 ALA A N 1
ATOM 675 C CA . ALA A 1 89 ? -4.262 -2.039 16.685 1.00 90.81 89 ALA A CA 1
ATOM 676 C C . ALA A 1 89 ? -3.759 -2.280 18.118 1.00 90.81 89 ALA A C 1
ATOM 678 O O . ALA A 1 89 ? -4.490 -2.813 18.952 1.00 90.81 89 ALA A O 1
ATOM 679 N N . ARG A 1 90 ? -2.529 -1.859 18.449 1.00 91.62 90 ARG A N 1
ATOM 680 C CA . ARG A 1 90 ? -2.001 -1.969 19.820 1.00 91.62 90 ARG A CA 1
ATOM 681 C C . ARG A 1 90 ? -2.818 -1.164 20.820 1.00 91.62 90 ARG A C 1
ATOM 683 O O . ARG A 1 90 ? -3.098 -1.689 21.892 1.00 91.62 90 ARG A O 1
ATOM 690 N N . ARG A 1 91 ? -3.207 0.068 20.484 1.00 92.31 91 ARG A N 1
ATOM 691 C CA . ARG A 1 91 ? -4.062 0.904 21.342 1.00 92.31 91 ARG A CA 1
ATOM 692 C C . ARG A 1 91 ? -5.406 0.228 21.591 1.00 92.31 91 ARG A C 1
ATOM 694 O O . ARG A 1 91 ? -5.799 0.094 22.744 1.00 92.31 91 ARG A O 1
ATOM 701 N N . THR A 1 92 ? -6.044 -0.282 20.542 1.00 91.06 92 THR A N 1
ATOM 702 C CA . THR A 1 92 ? -7.343 -0.959 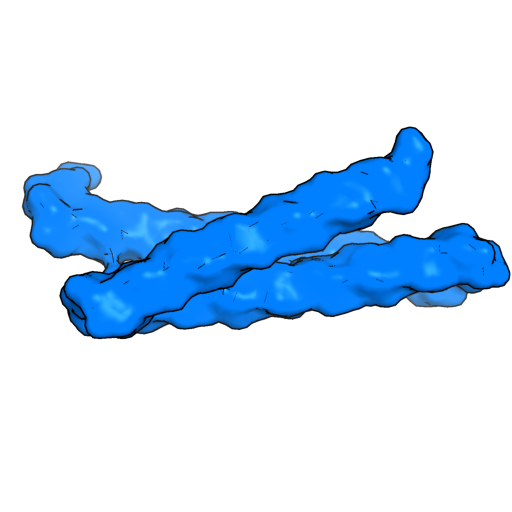20.647 1.00 91.06 92 THR A CA 1
ATOM 703 C C . THR A 1 92 ? -7.276 -2.260 21.448 1.00 91.06 92 THR A C 1
ATOM 705 O O . THR A 1 92 ? -8.199 -2.582 22.187 1.00 91.06 92 THR A O 1
ATOM 708 N N . LEU A 1 93 ? -6.160 -2.986 21.370 1.00 89.25 93 LEU A N 1
ATOM 709 C CA . LEU A 1 93 ? -5.927 -4.199 22.159 1.00 89.25 93 LEU A CA 1
ATOM 710 C C . LEU A 1 93 ? -5.429 -3.927 23.592 1.00 89.25 93 LEU A C 1
ATOM 712 O O . LEU A 1 93 ? -5.108 -4.882 24.298 1.00 89.25 93 LEU A O 1
ATOM 716 N N . GLY A 1 94 ? -5.289 -2.664 24.014 1.00 85.56 94 GLY A N 1
ATOM 717 C CA . GLY A 1 94 ? -4.733 -2.316 25.329 1.00 85.56 94 GLY A CA 1
ATOM 718 C C . GLY A 1 94 ? -3.242 -2.655 25.490 1.00 85.56 94 GLY A C 1
ATOM 719 O O . GLY A 1 94 ? -2.758 -2.824 26.603 1.00 85.56 94 GLY A O 1
ATOM 720 N N . LYS A 1 95 ? -2.506 -2.779 24.379 1.00 82.31 95 LYS A N 1
ATOM 721 C CA . LYS A 1 95 ? -1.073 -3.134 24.306 1.00 82.31 95 LYS A CA 1
ATOM 722 C C . LYS A 1 95 ? -0.182 -1.951 23.910 1.00 82.31 95 LYS A C 1
ATOM 724 O O . LYS A 1 95 ? 0.941 -2.151 23.443 1.00 82.31 95 LYS A O 1
ATOM 729 N N . ALA A 1 96 ? -0.700 -0.729 23.996 1.00 66.62 96 ALA A N 1
ATOM 730 C CA . ALA A 1 96 ? 0.068 0.485 23.758 1.00 66.62 96 ALA A CA 1
ATOM 731 C C . ALA A 1 96 ? 0.800 0.878 25.046 1.00 66.62 96 ALA A C 1
ATOM 733 O O . ALA A 1 96 ? 0.298 1.685 25.822 1.00 66.62 96 ALA A O 1
ATOM 734 N N . THR A 1 97 ? 1.948 0.247 25.281 1.00 58.19 97 THR A N 1
ATOM 735 C CA . THR A 1 97 ? 2.957 0.721 26.235 1.00 58.19 97 THR A CA 1
ATOM 736 C C . THR A 1 97 ? 3.944 1.638 25.535 1.00 58.19 97 THR A C 1
ATOM 738 O O . THR A 1 97 ? 4.299 1.327 24.371 1.00 58.19 97 THR A O 1
#

pLDDT: mean 90.35, std 5.96, range [58.19, 98.0]

Secondary structure (DSSP, 8-state):
-HHHHHHHHHHHHHHHHHHHHHHHHHS-HHHHHHHHHHHHHHHHHHHHHHHHHHHHHHT--TTHHHHHHHHHHHHHHHHHHHHHHHHHHHHHTT---